Protein AF-A0AAD0WLC7-F1 (afdb_monomer_lite)

Radius of gyration: 30.72 Å; chains: 1; bounding box: 77×14×90 Å

Foldseek 3Di:
DPPVVVVVVVVVVVVVVVVVVVVLVVQLVVLVQLCVLVVHRSNVLSVVLVPDDPVVSVVSVVVSVVVSVVSVVVVVVVVVVVVVVVVVVVVVVVVVVVVVVVVVVVVVVVD

Organism: NCBI:txid1082704

Structure (mmCIF, N/CA/C/O backbone):
data_AF-A0AAD0WLC7-F1
#
_entry.id   AF-A0AAD0WLC7-F1
#
loop_
_atom_site.group_PDB
_atom_site.id
_atom_site.type_symbol
_atom_site.label_atom_id
_atom_site.label_alt_id
_atom_site.label_comp_id
_atom_site.label_asym_id
_atom_site.label_entity_id
_atom_site.label_seq_id
_atom_site.pdbx_PDB_ins_code
_atom_site.Cartn_x
_atom_site.Cartn_y
_atom_site.Cartn_z
_atom_site.occupancy
_atom_site.B_iso_or_equiv
_atom_site.auth_seq_id
_atom_site.auth_comp_id
_atom_site.auth_asym_id
_atom_site.auth_atom_id
_atom_site.pdbx_PDB_model_num
ATOM 1 N N . MET A 1 1 ? -28.504 -2.000 41.080 1.00 61.75 1 MET A N 1
ATOM 2 C CA . MET A 1 1 ? -27.243 -2.735 40.868 1.00 61.75 1 MET A CA 1
ATOM 3 C C . MET A 1 1 ? -26.548 -2.889 42.198 1.00 61.75 1 MET A C 1
ATOM 5 O O . MET A 1 1 ? -26.317 -1.880 42.860 1.00 61.75 1 MET A O 1
ATOM 9 N N . ASN A 1 2 ? -26.258 -4.119 42.603 1.00 87.94 2 ASN A N 1
ATOM 10 C CA . ASN A 1 2 ? -25.446 -4.358 43.789 1.00 87.94 2 ASN A CA 1
ATOM 11 C C . ASN A 1 2 ? -23.962 -3.988 43.499 1.00 87.94 2 ASN A C 1
ATOM 13 O O . ASN A 1 2 ? -23.567 -3.865 42.333 1.00 87.94 2 ASN A O 1
ATOM 17 N N . PRO A 1 3 ? -23.121 -3.783 44.527 1.00 84.44 3 PRO A N 1
ATOM 18 C CA . PRO A 1 3 ? -21.716 -3.392 44.348 1.00 84.44 3 PRO A CA 1
ATOM 19 C C . PRO A 1 3 ? -20.892 -4.374 43.496 1.00 84.44 3 PRO A C 1
ATOM 21 O O . PRO A 1 3 ? -19.980 -3.972 42.776 1.00 84.44 3 PRO A O 1
ATOM 24 N N . GLN A 1 4 ? -21.243 -5.656 43.544 1.00 88.50 4 GLN A N 1
ATOM 25 C CA . GLN A 1 4 ? -20.593 -6.747 42.826 1.00 88.50 4 GLN A CA 1
ATOM 26 C C . GLN A 1 4 ? -20.933 -6.715 41.327 1.00 88.50 4 GLN A C 1
ATOM 28 O O . GLN A 1 4 ? -20.042 -6.833 40.491 1.00 88.50 4 GLN A O 1
ATOM 33 N N . GLU A 1 5 ? -22.189 -6.438 40.967 1.00 89.88 5 GLU A N 1
ATOM 34 C CA . GLU A 1 5 ? -22.623 -6.212 39.580 1.00 89.88 5 GLU A CA 1
ATOM 35 C C . GLU A 1 5 ? -21.908 -5.006 38.957 1.00 89.88 5 GLU A C 1
ATOM 37 O O . GLU A 1 5 ? -21.504 -5.054 37.795 1.00 89.88 5 GLU A O 1
ATOM 42 N N . LYS A 1 6 ? -21.691 -3.933 39.731 1.00 91.06 6 LYS A N 1
ATOM 43 C CA . LYS A 1 6 ? -20.938 -2.755 39.271 1.00 91.06 6 LYS A CA 1
ATOM 44 C C . LYS A 1 6 ? -19.469 -3.083 39.005 1.00 91.06 6 LYS A C 1
ATOM 46 O O . LYS A 1 6 ? -18.943 -2.701 37.960 1.00 91.06 6 LYS A O 1
ATOM 51 N N . ALA A 1 7 ? -18.842 -3.851 39.895 1.00 91.50 7 ALA A N 1
ATOM 52 C CA . ALA A 1 7 ? -17.475 -4.326 39.707 1.00 91.50 7 ALA A CA 1
ATOM 53 C C . ALA A 1 7 ? -17.339 -5.225 38.463 1.00 91.50 7 ALA A C 1
ATOM 55 O O . ALA A 1 7 ? -16.385 -5.072 37.696 1.00 91.50 7 ALA A O 1
ATOM 56 N N . TYR A 1 8 ? -18.307 -6.114 38.207 1.00 94.69 8 TYR A N 1
ATOM 57 C CA . TYR A 1 8 ? -18.318 -6.933 36.992 1.00 94.69 8 TYR A CA 1
ATOM 58 C C . TYR A 1 8 ? -18.492 -6.095 35.725 1.00 94.69 8 TYR A C 1
ATOM 60 O O . TYR A 1 8 ? -17.753 -6.292 34.759 1.00 94.69 8 TYR A O 1
ATOM 68 N N . GLN A 1 9 ? -19.402 -5.119 35.728 1.00 94.81 9 GLN A N 1
ATOM 69 C CA . GLN A 1 9 ? -19.600 -4.226 34.587 1.00 94.81 9 GLN A CA 1
ATOM 70 C C . GLN A 1 9 ? -18.319 -3.442 34.251 1.00 94.81 9 GLN A C 1
ATOM 72 O O . GLN A 1 9 ? -17.947 -3.324 33.082 1.00 94.81 9 GLN A O 1
ATOM 77 N N . GLU A 1 10 ? -17.605 -2.945 35.264 1.00 93.62 10 GLU A N 1
ATOM 78 C CA . GLU A 1 10 ? -16.323 -2.258 35.079 1.00 93.62 10 GLU A CA 1
ATOM 79 C C . GLU A 1 10 ? -15.240 -3.181 34.507 1.00 93.62 10 GLU A C 1
ATOM 81 O O . GLU A 1 10 ? -14.509 -2.777 33.598 1.00 93.62 10 GLU A O 1
ATOM 86 N N . GLN A 1 11 ? -15.145 -4.426 34.982 1.00 94.44 11 GLN A N 1
ATOM 87 C CA . GLN A 1 11 ? -14.208 -5.410 34.428 1.00 94.44 11 GLN A CA 1
ATOM 88 C C . GLN A 1 11 ? -14.535 -5.754 32.970 1.00 94.44 11 GLN A C 1
ATOM 90 O O . GLN A 1 11 ? -13.633 -5.775 32.130 1.00 94.44 11 GLN A O 1
ATOM 95 N N . ILE A 1 12 ? -15.815 -5.948 32.643 1.00 94.88 12 ILE A N 1
ATOM 96 C CA . ILE A 1 12 ? -16.280 -6.195 31.271 1.00 94.88 12 ILE A CA 1
ATOM 97 C C . ILE A 1 12 ? -15.920 -5.014 30.364 1.00 94.88 12 ILE A C 1
ATOM 99 O O . ILE A 1 12 ? -15.407 -5.215 29.264 1.00 94.88 12 ILE A O 1
ATOM 103 N N . ASN A 1 13 ? -16.136 -3.780 30.821 1.00 94.06 13 ASN A N 1
ATOM 104 C CA . ASN A 1 13 ? -15.798 -2.585 30.049 1.00 94.06 13 ASN A CA 1
ATOM 105 C C . ASN A 1 13 ? -14.284 -2.465 29.813 1.00 94.06 13 ASN A C 1
ATOM 107 O O . ASN A 1 13 ? -13.864 -2.172 28.693 1.00 94.06 13 ASN A O 1
ATOM 111 N N . LYS A 1 14 ? -13.456 -2.765 30.824 1.00 94.19 14 LYS A N 1
ATOM 112 C CA . LYS A 1 14 ? -11.989 -2.806 30.684 1.00 94.19 14 LYS A CA 1
ATOM 113 C C . LYS A 1 14 ? -11.538 -3.869 29.678 1.00 94.19 14 LYS A C 1
ATOM 115 O O . LYS A 1 14 ? -10.692 -3.589 28.830 1.00 94.19 14 LYS A O 1
ATOM 120 N N . LEU A 1 15 ? -12.124 -5.065 29.733 1.00 94.38 15 LEU A N 1
ATOM 121 C CA . LEU A 1 15 ? -11.840 -6.150 28.788 1.00 94.38 15 LEU A CA 1
ATOM 122 C C . LEU A 1 15 ? -12.231 -5.771 27.355 1.00 94.38 15 LEU A C 1
ATOM 124 O O . LEU A 1 15 ? -11.428 -5.940 26.438 1.00 94.38 15 LEU A O 1
ATOM 128 N N . LYS A 1 16 ? -13.420 -5.188 27.162 1.00 91.81 16 LYS A N 1
ATOM 129 C CA . LYS A 1 16 ? -13.880 -4.692 25.855 1.00 91.81 16 LYS A CA 1
ATOM 130 C C . LYS A 1 16 ? -12.956 -3.613 25.291 1.00 91.81 16 LYS A C 1
ATOM 132 O O . LYS A 1 16 ? -12.604 -3.674 24.115 1.00 91.81 16 LYS A O 1
ATOM 137 N N . ALA A 1 17 ? -12.522 -2.663 26.119 1.00 90.88 17 ALA A N 1
ATOM 138 C CA . ALA A 1 17 ? -11.587 -1.620 25.701 1.00 90.88 17 ALA A CA 1
ATOM 139 C C . ALA A 1 17 ? -10.241 -2.210 25.252 1.00 90.88 17 ALA A C 1
ATOM 141 O O . ALA A 1 17 ? -9.726 -1.839 24.197 1.00 90.88 17 ALA A O 1
ATOM 142 N N . ARG A 1 18 ? -9.704 -3.183 26.001 1.00 91.00 18 ARG A N 1
ATOM 143 C CA . ARG A 1 18 ? -8.450 -3.864 25.650 1.00 91.00 18 ARG A CA 1
ATOM 144 C C . ARG A 1 18 ? -8.560 -4.636 24.333 1.00 91.00 18 ARG A C 1
ATOM 146 O O . ARG A 1 18 ? -7.668 -4.527 23.497 1.00 91.00 18 ARG A O 1
ATOM 153 N N . LEU A 1 19 ? -9.659 -5.366 24.134 1.00 91.19 19 LEU A N 1
ATOM 154 C CA . LEU A 1 19 ? -9.934 -6.089 22.889 1.00 91.19 19 LEU A CA 1
ATOM 155 C C . LEU A 1 19 ? -10.040 -5.142 21.689 1.00 91.19 19 LEU A C 1
ATOM 157 O O . LEU A 1 19 ? -9.449 -5.409 20.647 1.00 91.19 19 LEU A O 1
ATOM 161 N N . SER A 1 20 ? -10.741 -4.017 21.845 1.00 88.06 20 SER A N 1
ATOM 162 C CA . SER A 1 20 ? -10.874 -2.999 20.795 1.00 88.06 20 SER A CA 1
ATOM 163 C C . SER A 1 20 ? -9.520 -2.399 20.398 1.00 88.06 20 SER A C 1
ATOM 165 O O . SER A 1 20 ? -9.199 -2.283 19.212 1.00 88.06 20 SER A O 1
ATOM 167 N N . LEU A 1 21 ? -8.680 -2.086 21.388 1.00 88.38 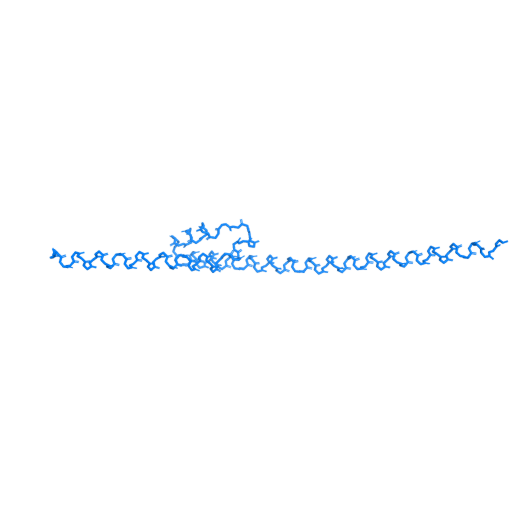21 LEU A N 1
ATOM 168 C CA . LEU A 1 21 ? -7.349 -1.531 21.153 1.00 88.38 21 LEU A CA 1
ATOM 169 C C . LEU A 1 21 ? -6.439 -2.534 20.428 1.00 88.38 21 LEU A C 1
ATOM 171 O O . LEU A 1 21 ? -5.759 -2.176 19.467 1.00 88.38 21 LEU A O 1
ATOM 175 N N . GLN A 1 22 ? -6.486 -3.806 20.831 1.00 91.62 22 GLN A N 1
ATOM 176 C CA . GLN A 1 22 ? -5.735 -4.877 20.178 1.00 91.62 22 GLN A CA 1
ATOM 177 C C . GLN A 1 22 ? -6.207 -5.117 18.735 1.00 91.62 22 GLN A C 1
ATOM 179 O O . GLN A 1 22 ? -5.379 -5.258 17.835 1.00 91.62 22 GLN A O 1
ATOM 184 N N . ALA A 1 23 ? -7.521 -5.123 18.495 1.00 89.12 23 ALA A N 1
ATOM 185 C CA . ALA A 1 23 ? -8.085 -5.259 17.154 1.00 89.12 23 ALA A CA 1
ATOM 186 C C . ALA A 1 23 ? -7.668 -4.096 16.241 1.00 89.12 23 ALA A C 1
ATOM 188 O O . ALA A 1 23 ? -7.296 -4.320 15.090 1.00 89.12 23 ALA A O 1
ATOM 189 N N . THR A 1 24 ? -7.659 -2.871 16.773 1.00 91.69 24 THR A N 1
ATOM 190 C CA . THR A 1 24 ? -7.217 -1.672 16.048 1.00 91.69 24 THR A CA 1
ATOM 191 C C . THR A 1 24 ? -5.733 -1.756 15.687 1.00 91.69 24 THR A C 1
ATOM 193 O O . THR A 1 24 ? -5.382 -1.539 14.532 1.00 91.69 24 THR A O 1
ATOM 196 N N . SER A 1 25 ? -4.866 -2.138 16.633 1.00 93.75 25 SER A N 1
ATOM 197 C CA . SER A 1 25 ? -3.427 -2.313 16.372 1.00 93.75 25 SER A CA 1
ATOM 198 C C . SER A 1 25 ? -3.175 -3.335 15.265 1.00 93.75 25 SER A C 1
ATOM 200 O O . SER A 1 25 ? -2.440 -3.064 14.319 1.00 93.75 25 SER A O 1
ATOM 202 N N . LYS A 1 26 ? -3.852 -4.487 15.333 1.00 94.94 26 LYS A N 1
ATOM 203 C CA . LYS A 1 26 ? -3.720 -5.546 14.328 1.00 94.94 26 LYS A CA 1
ATOM 204 C C . LYS A 1 26 ? -4.209 -5.099 12.948 1.00 94.94 26 LYS A C 1
ATOM 206 O O . LYS A 1 26 ? -3.600 -5.446 11.938 1.00 94.94 26 LYS A O 1
ATOM 211 N N . ALA A 1 27 ? -5.298 -4.332 12.892 1.00 93.38 27 ALA A N 1
ATOM 212 C CA . ALA A 1 27 ? -5.793 -3.766 11.642 1.00 93.38 27 ALA A CA 1
ATOM 213 C C . ALA A 1 27 ? -4.787 -2.774 11.037 1.00 93.38 27 ALA A C 1
ATOM 215 O O . ALA A 1 27 ? -4.518 -2.845 9.842 1.00 93.38 27 ALA A O 1
ATOM 216 N N . ILE A 1 28 ? -4.176 -1.911 11.859 1.00 96.12 28 ILE A N 1
ATOM 217 C CA . ILE A 1 28 ? -3.135 -0.974 11.408 1.00 96.12 28 ILE A CA 1
ATOM 218 C C . ILE A 1 28 ? -1.957 -1.743 10.815 1.00 96.12 28 ILE A C 1
ATOM 220 O O . ILE A 1 28 ? -1.554 -1.457 9.694 1.00 96.12 28 ILE A O 1
ATOM 224 N N . GLU A 1 29 ? -1.442 -2.748 11.523 1.00 96.44 29 GLU A N 1
ATOM 225 C CA . GLU A 1 29 ? -0.341 -3.590 11.036 1.00 96.44 29 GLU A CA 1
ATOM 226 C C . GLU A 1 29 ? -0.681 -4.286 9.712 1.00 96.44 29 GLU A C 1
ATOM 228 O O . GLU A 1 29 ? 0.160 -4.353 8.819 1.00 96.44 29 GLU A O 1
ATOM 233 N N . SER A 1 30 ? -1.924 -4.752 9.561 1.00 95.75 30 SER A N 1
ATOM 234 C CA . SER A 1 30 ? -2.373 -5.477 8.366 1.00 95.75 30 SER A CA 1
ATOM 235 C C . SER A 1 30 ? -2.500 -4.587 7.126 1.00 95.75 30 SER A C 1
ATOM 237 O O . SER A 1 30 ? -2.278 -5.072 6.018 1.00 95.75 30 SER A O 1
ATOM 239 N N . PHE A 1 31 ? -2.861 -3.309 7.305 1.00 96.12 31 PHE A N 1
ATOM 240 C CA . PHE A 1 31 ? -3.032 -2.339 6.214 1.00 96.12 31 PHE A CA 1
ATOM 241 C C . PHE A 1 31 ? -1.824 -1.429 5.989 1.00 96.12 31 PHE A C 1
ATOM 243 O O . PHE A 1 31 ? -1.777 -0.705 4.992 1.00 96.12 31 PHE A O 1
ATOM 250 N N . LYS A 1 32 ? -0.846 -1.454 6.900 1.00 96.81 32 LYS A N 1
ATOM 251 C CA . LYS A 1 32 ? 0.372 -0.650 6.823 1.00 96.81 32 LYS A CA 1
ATOM 252 C C . LYS A 1 32 ? 1.073 -0.747 5.460 1.00 96.81 32 LYS A C 1
ATOM 254 O O . LYS A 1 32 ? 1.261 0.311 4.865 1.00 96.81 32 LYS A O 1
ATOM 259 N N . PRO A 1 33 ? 1.394 -1.934 4.907 1.00 96.06 33 PRO A N 1
ATOM 260 C CA . PRO A 1 33 ? 2.140 -1.996 3.651 1.00 96.06 33 PRO A CA 1
ATOM 261 C C . PRO A 1 33 ? 1.353 -1.435 2.456 1.00 96.06 33 PRO A C 1
ATOM 263 O O . PRO A 1 33 ? 1.923 -0.760 1.602 1.00 96.06 33 PRO A O 1
ATOM 266 N N . GLN A 1 34 ? 0.038 -1.661 2.396 1.00 96.81 34 GLN A N 1
ATOM 267 C CA . GLN A 1 34 ? -0.815 -1.142 1.323 1.00 96.81 34 GLN A CA 1
ATOM 268 C C . GLN A 1 34 ? -0.964 0.380 1.421 1.00 96.81 34 GLN A C 1
ATOM 270 O O . GLN A 1 34 ? -0.906 1.072 0.406 1.00 96.81 34 GLN A O 1
ATOM 275 N N . CYS A 1 35 ? -1.133 0.906 2.637 1.00 96.38 35 CYS A N 1
ATOM 276 C CA . CYS A 1 35 ? -1.229 2.343 2.872 1.00 96.38 35 CYS A CA 1
ATOM 277 C C . CYS A 1 35 ? 0.101 3.045 2.565 1.00 96.38 35 CYS A C 1
ATOM 279 O O . CYS A 1 35 ? 0.103 4.043 1.849 1.00 96.38 35 CYS A O 1
ATOM 281 N N . GLU A 1 36 ? 1.233 2.491 3.011 1.00 95.31 36 GLU A N 1
ATOM 282 C CA . GLU A 1 36 ? 2.575 3.013 2.713 1.00 95.31 36 GLU A CA 1
ATOM 283 C C . GLU A 1 36 ? 2.860 3.034 1.210 1.00 95.31 36 GLU A C 1
ATOM 285 O O . GLU A 1 36 ? 3.370 4.030 0.697 1.00 95.31 36 GLU A O 1
ATOM 290 N N . ALA A 1 37 ? 2.472 1.982 0.479 1.00 94.88 37 ALA A N 1
ATOM 291 C CA . ALA A 1 37 ? 2.620 1.944 -0.974 1.00 94.88 37 ALA A CA 1
ATOM 292 C C . ALA A 1 37 ? 1.910 3.121 -1.664 1.00 94.88 37 ALA A C 1
ATOM 294 O O . ALA A 1 37 ? 2.413 3.623 -2.669 1.00 94.88 37 ALA A O 1
ATOM 295 N N . LEU A 1 38 ? 0.777 3.564 -1.112 1.00 95.25 38 LEU A N 1
ATOM 296 C CA . LEU A 1 38 ? -0.067 4.640 -1.635 1.00 95.25 38 LEU A CA 1
ATOM 297 C C . LEU A 1 38 ? 0.209 6.015 -1.002 1.00 95.25 38 LEU A C 1
ATOM 299 O O . LEU A 1 38 ? -0.429 6.990 -1.391 1.00 95.25 38 LEU A O 1
ATOM 303 N N . GLY A 1 39 ? 1.132 6.116 -0.039 1.00 94.62 39 GLY A N 1
ATOM 304 C CA . GLY A 1 39 ? 1.403 7.363 0.687 1.00 94.62 39 GLY A CA 1
ATOM 305 C C . GLY A 1 39 ? 0.282 7.786 1.646 1.00 94.62 39 GLY A C 1
ATOM 306 O O . GLY A 1 39 ? 0.108 8.974 1.906 1.00 94.62 39 GLY A O 1
ATOM 307 N N . ILE A 1 40 ? -0.494 6.827 2.154 1.00 95.19 40 ILE A N 1
ATOM 308 C CA . ILE A 1 40 ? -1.616 7.040 3.076 1.00 95.19 40 ILE A CA 1
ATOM 309 C C . ILE A 1 40 ? -1.190 6.670 4.502 1.00 95.19 40 ILE A C 1
ATOM 311 O O . ILE A 1 40 ? -0.466 5.700 4.721 1.00 95.19 40 ILE A O 1
ATOM 315 N N . ASP A 1 41 ? -1.679 7.414 5.495 1.00 96.44 41 ASP A N 1
ATOM 316 C CA . ASP A 1 41 ? -1.497 7.072 6.907 1.00 96.44 41 ASP A CA 1
ATOM 317 C C . ASP A 1 41 ? -2.417 5.899 7.306 1.00 96.44 41 ASP A C 1
ATOM 319 O O . ASP A 1 41 ? -3.647 6.014 7.307 1.00 96.44 41 ASP A O 1
ATOM 323 N N . ALA A 1 42 ? -1.815 4.762 7.667 1.00 95.94 42 ALA A N 1
ATOM 324 C CA . ALA A 1 42 ? -2.541 3.546 8.038 1.00 95.94 42 ALA A CA 1
ATOM 325 C C . ALA A 1 42 ? -3.380 3.700 9.321 1.00 95.94 42 ALA A C 1
ATOM 327 O O . ALA A 1 42 ? -4.439 3.083 9.449 1.00 95.94 42 ALA A O 1
ATOM 328 N N . VAL A 1 43 ? -2.940 4.533 10.271 1.00 95.75 43 VAL A N 1
ATOM 329 C CA . VAL A 1 43 ? -3.672 4.798 11.518 1.00 95.75 43 VAL A CA 1
ATOM 330 C C . VAL A 1 43 ? -4.952 5.565 11.211 1.00 95.75 43 VAL A C 1
ATOM 332 O O . VAL A 1 43 ? -6.021 5.195 11.698 1.00 95.75 43 VAL A O 1
ATOM 335 N N . GLN A 1 44 ? -4.860 6.604 10.381 1.00 95.88 44 GLN A N 1
ATOM 336 C CA . GLN A 1 44 ? -6.014 7.379 9.930 1.00 95.88 44 GLN A CA 1
ATOM 337 C C . GLN A 1 44 ? -6.959 6.528 9.091 1.00 95.88 44 GLN A C 1
ATOM 339 O O . GLN A 1 44 ? -8.165 6.550 9.333 1.00 95.88 44 GLN A O 1
ATOM 344 N N . PHE A 1 45 ? -6.428 5.720 8.170 1.00 95.88 45 PHE A N 1
ATOM 345 C CA . PHE A 1 45 ? -7.233 4.809 7.363 1.00 95.88 45 PHE A CA 1
ATOM 346 C C . PHE A 1 45 ? -8.064 3.854 8.231 1.00 95.88 45 PHE A C 1
ATOM 348 O O . PHE A 1 45 ? -9.284 3.772 8.068 1.00 95.88 45 PHE A O 1
ATOM 355 N N . VAL A 1 46 ? -7.438 3.178 9.200 1.00 95.75 46 VAL A N 1
ATOM 356 C CA . VAL A 1 46 ? -8.143 2.256 10.105 1.00 95.75 46 VAL A CA 1
ATOM 357 C C . VAL A 1 46 ? -9.144 2.997 10.991 1.00 95.75 46 VAL A C 1
ATOM 359 O O . VAL A 1 46 ? -10.253 2.508 11.192 1.00 95.75 46 VAL A O 1
ATOM 362 N N . LYS A 1 47 ? -8.810 4.195 11.489 1.00 93.94 47 LYS A N 1
ATOM 363 C CA . LYS A 1 47 ? -9.746 5.016 12.276 1.00 93.94 47 LYS A CA 1
ATOM 364 C C . LYS A 1 47 ? -10.994 5.398 11.485 1.00 93.94 47 LYS A C 1
ATOM 366 O O . LYS A 1 47 ? -12.098 5.278 12.010 1.00 93.94 47 LYS A O 1
ATOM 371 N N . VAL A 1 48 ? -10.814 5.868 10.252 1.00 94.38 48 VAL A N 1
ATOM 372 C CA . VAL A 1 48 ? -11.915 6.295 9.382 1.00 94.38 48 VAL A CA 1
ATOM 373 C C . VAL A 1 48 ? -12.765 5.095 8.987 1.00 94.38 48 VAL A C 1
ATOM 375 O O . VAL A 1 48 ? -13.980 5.140 9.110 1.00 94.38 48 VAL A O 1
ATOM 378 N N . THR A 1 49 ? -12.151 3.989 8.575 1.00 94.75 49 THR A N 1
ATOM 379 C CA . THR A 1 49 ? -12.898 2.796 8.150 1.00 94.75 49 THR A CA 1
ATOM 380 C C . THR A 1 49 ? -13.602 2.082 9.302 1.00 94.75 49 THR A C 1
ATOM 382 O O . THR A 1 49 ? -14.654 1.482 9.090 1.00 94.75 49 THR A O 1
ATOM 385 N N . ALA A 1 50 ? -13.090 2.179 10.532 1.00 91.25 50 ALA A N 1
ATOM 386 C CA . ALA A 1 50 ? -13.736 1.616 11.716 1.00 91.25 50 ALA A CA 1
ATOM 387 C C . ALA A 1 50 ? -15.062 2.304 12.088 1.00 91.25 50 ALA A C 1
ATOM 389 O O . ALA A 1 50 ? -15.880 1.681 12.764 1.00 91.25 50 ALA A O 1
ATOM 390 N N . SER A 1 51 ? -15.292 3.552 11.663 1.00 92.06 51 SER A N 1
ATOM 391 C CA . SER A 1 51 ? -16.564 4.256 11.886 1.00 92.06 51 SER A CA 1
ATOM 392 C C . SER A 1 51 ? -17.586 4.044 10.764 1.00 92.06 51 SER A C 1
ATOM 394 O O . SER A 1 51 ? -18.739 4.455 10.906 1.00 92.06 51 SER A O 1
ATOM 396 N N . LEU A 1 52 ? -17.194 3.394 9.663 1.00 94.19 52 LEU A N 1
ATOM 397 C CA . LEU A 1 52 ? -18.068 3.152 8.519 1.00 94.19 52 LEU A CA 1
ATOM 398 C C . LEU A 1 52 ? -18.984 1.934 8.731 1.00 94.19 52 LEU A C 1
ATOM 400 O O . LEU A 1 52 ? -18.597 0.960 9.384 1.00 94.19 52 LEU A O 1
ATOM 404 N N . PRO A 1 53 ? -20.176 1.924 8.101 1.00 95.69 53 PRO A N 1
ATOM 405 C CA . PRO A 1 53 ? -20.967 0.709 7.945 1.00 95.69 53 PRO A CA 1
ATOM 406 C C . PRO A 1 53 ? -20.162 -0.392 7.243 1.00 95.69 53 PRO A C 1
ATOM 408 O O . PRO A 1 53 ? -19.323 -0.105 6.388 1.00 95.69 53 PRO A O 1
ATOM 411 N N . SER A 1 54 ? -20.463 -1.658 7.545 1.00 92.38 54 SER A N 1
ATOM 412 C CA . SER A 1 54 ? -19.697 -2.822 7.067 1.00 92.38 54 SER A CA 1
ATOM 413 C C . SER A 1 54 ? -19.462 -2.842 5.552 1.00 92.38 54 SER A C 1
ATOM 415 O O . SER A 1 54 ? -18.350 -3.132 5.120 1.00 92.38 54 SER A O 1
ATOM 417 N N . GLY A 1 55 ? -20.469 -2.485 4.748 1.00 95.44 55 GLY A N 1
ATOM 418 C CA . GLY A 1 55 ? -20.340 -2.427 3.288 1.00 95.44 55 GLY A CA 1
ATOM 419 C C . GLY A 1 55 ? -19.368 -1.347 2.804 1.00 95.44 55 GLY A C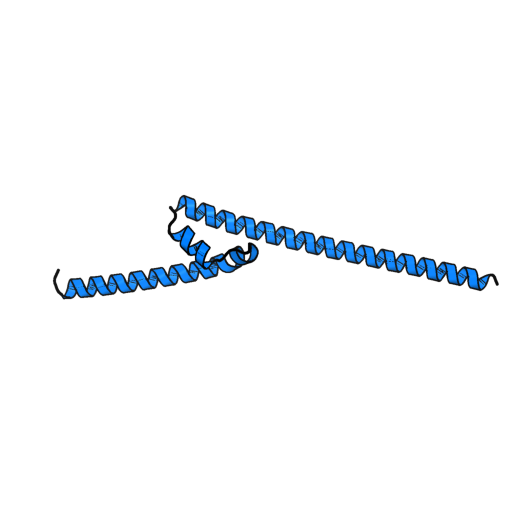 1
ATOM 420 O O . GLY A 1 55 ? -18.518 -1.615 1.960 1.00 95.44 55 GLY A O 1
ATOM 421 N N . ALA A 1 56 ? -19.445 -0.142 3.376 1.00 95.38 56 ALA A N 1
ATOM 422 C CA . ALA A 1 56 ? -18.547 0.960 3.028 1.00 95.38 56 ALA A CA 1
ATOM 423 C C . ALA A 1 56 ? -17.113 0.692 3.507 1.00 95.38 56 ALA A C 1
ATOM 425 O O . ALA A 1 56 ? -16.160 0.954 2.778 1.00 95.38 56 ALA A O 1
ATOM 426 N N . LYS A 1 57 ? -16.962 0.095 4.696 1.00 95.06 57 LYS A N 1
ATOM 427 C CA . LYS A 1 57 ? -15.672 -0.371 5.206 1.00 95.06 57 LYS A CA 1
ATOM 428 C C . LYS A 1 57 ? -15.019 -1.370 4.246 1.00 95.06 57 LYS A C 1
ATOM 430 O O . LYS A 1 57 ? -13.898 -1.131 3.808 1.00 95.06 57 LYS A O 1
ATOM 435 N N . ALA A 1 58 ? -15.733 -2.438 3.887 1.00 95.31 58 ALA A N 1
ATOM 436 C CA . ALA A 1 58 ? -15.212 -3.478 3.000 1.00 95.31 58 ALA A CA 1
ATOM 437 C C . ALA A 1 58 ? -14.825 -2.918 1.623 1.00 95.31 58 ALA A C 1
ATOM 439 O O . ALA A 1 58 ? -13.795 -3.290 1.069 1.00 95.31 58 ALA A O 1
ATOM 440 N N . PHE A 1 59 ? -15.616 -1.978 1.097 1.00 97.25 59 PHE A N 1
ATOM 441 C CA . PHE A 1 59 ? -15.290 -1.283 -0.144 1.00 97.25 59 PHE A CA 1
ATOM 442 C C . PHE A 1 59 ? -13.975 -0.495 -0.041 1.00 97.25 59 PHE A C 1
ATOM 444 O O . PHE A 1 59 ? -13.109 -0.637 -0.899 1.00 97.25 59 PHE A O 1
ATOM 451 N N . CYS A 1 60 ? -13.785 0.305 1.014 1.00 96.06 60 CYS A N 1
ATOM 452 C CA . CYS A 1 60 ? -12.542 1.054 1.213 1.00 96.06 60 CYS A CA 1
ATOM 453 C C . CYS A 1 60 ? -11.318 0.135 1.366 1.00 96.06 60 CYS A C 1
ATOM 455 O O . CYS A 1 60 ? -10.263 0.418 0.799 1.00 96.06 60 CYS A O 1
ATOM 457 N N . GLU A 1 61 ? -11.459 -0.963 2.111 1.00 95.38 61 GLU A N 1
ATOM 458 C CA . GLU A 1 61 ? -10.406 -1.969 2.291 1.00 95.38 61 GLU A CA 1
ATOM 459 C C . GLU A 1 61 ? -10.019 -2.639 0.959 1.00 95.38 61 GLU A C 1
ATOM 461 O O . GLU A 1 61 ? -8.830 -2.762 0.653 1.00 95.38 61 GLU A O 1
ATOM 466 N N . ASP A 1 62 ? -11.005 -2.992 0.129 1.00 97.19 62 ASP A N 1
ATOM 467 C CA . ASP A 1 62 ? -10.794 -3.559 -1.208 1.00 97.19 62 ASP A CA 1
ATOM 468 C C . ASP A 1 62 ? -10.108 -2.564 -2.159 1.00 97.19 62 ASP A C 1
ATOM 470 O O . ASP A 1 62 ? -9.149 -2.922 -2.845 1.00 97.19 62 ASP A O 1
ATOM 474 N N . VAL A 1 63 ? -10.533 -1.295 -2.157 1.00 97.00 63 VAL A N 1
ATOM 475 C CA . VAL A 1 63 ? -9.922 -0.239 -2.981 1.00 97.00 63 VAL A CA 1
ATOM 476 C C . VAL A 1 63 ? -8.445 -0.053 -2.639 1.00 97.00 63 VAL A C 1
ATOM 478 O O . VAL A 1 63 ? -7.614 -0.028 -3.546 1.00 97.00 63 VAL A O 1
ATOM 481 N N . ILE A 1 64 ? -8.092 0.034 -1.352 1.00 96.12 64 ILE A N 1
ATOM 482 C CA . ILE A 1 64 ? -6.691 0.173 -0.923 1.00 96.12 64 ILE A CA 1
ATOM 483 C C . ILE A 1 64 ? -5.868 -1.057 -1.316 1.00 96.12 64 ILE A C 1
ATOM 485 O O . ILE A 1 64 ? -4.749 -0.927 -1.823 1.00 96.12 64 ILE A O 1
ATOM 489 N N . SER A 1 65 ? -6.422 -2.258 -1.140 1.00 95.50 65 SER A N 1
ATOM 490 C CA . SER A 1 65 ? -5.746 -3.493 -1.537 1.00 95.50 65 SER A CA 1
ATOM 491 C C . SER A 1 65 ? -5.480 -3.532 -3.045 1.00 95.50 65 SER A C 1
ATOM 493 O O . SER A 1 65 ? -4.342 -3.752 -3.462 1.00 95.50 65 SER A O 1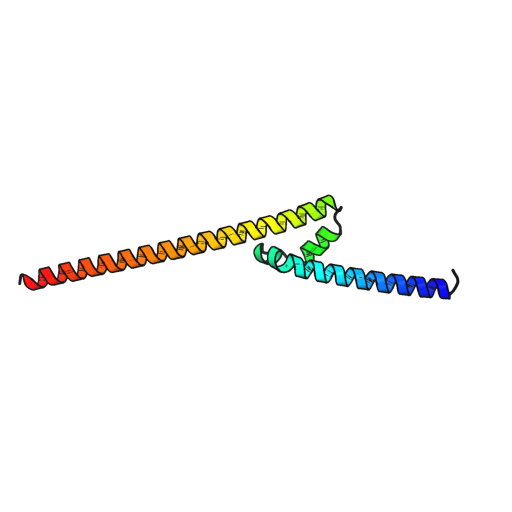
ATOM 495 N N . LYS A 1 66 ? -6.484 -3.226 -3.872 1.00 97.69 66 LYS A N 1
ATOM 496 C CA . LYS A 1 66 ? -6.349 -3.215 -5.334 1.00 97.69 66 LYS A CA 1
ATOM 497 C C . LYS A 1 66 ? -5.408 -2.124 -5.822 1.00 97.69 66 LYS A C 1
ATOM 499 O O . LYS A 1 66 ? -4.511 -2.412 -6.607 1.00 97.69 66 LYS A O 1
ATOM 504 N N . ALA A 1 67 ? -5.561 -0.896 -5.334 1.00 97.06 67 ALA A N 1
ATOM 505 C CA . ALA A 1 67 ? -4.722 0.222 -5.750 1.00 97.06 67 ALA A CA 1
ATOM 506 C C . ALA A 1 67 ? -3.241 -0.025 -5.418 1.00 97.06 67 ALA A C 1
ATOM 508 O O . ALA A 1 67 ? -2.372 0.193 -6.265 1.00 97.06 67 ALA A O 1
ATOM 509 N N . SER A 1 68 ? -2.943 -0.536 -4.218 1.00 97.00 68 SER A N 1
ATOM 510 C CA . SER A 1 68 ? -1.565 -0.862 -3.822 1.00 97.00 68 SER A CA 1
ATOM 511 C C . SER A 1 68 ? -0.968 -2.010 -4.647 1.00 97.00 68 SER A C 1
ATOM 513 O O . SER A 1 68 ? 0.207 -1.949 -5.027 1.00 97.00 68 SER A O 1
ATOM 515 N N . ALA A 1 69 ? -1.773 -3.019 -4.998 1.00 96.31 69 ALA A N 1
ATOM 516 C CA . ALA A 1 69 ? -1.361 -4.104 -5.884 1.00 96.31 69 ALA A CA 1
ATOM 517 C C . ALA A 1 69 ? -1.085 -3.603 -7.313 1.00 96.31 69 ALA A C 1
ATOM 519 O O . ALA A 1 69 ? -0.036 -3.912 -7.879 1.00 96.31 69 ALA A O 1
ATOM 520 N N . THR A 1 70 ? -1.968 -2.771 -7.876 1.00 97.25 70 THR A N 1
ATOM 521 C CA . THR A 1 70 ? -1.768 -2.154 -9.197 1.00 97.25 70 THR A CA 1
ATOM 522 C C . THR A 1 70 ? -0.504 -1.304 -9.225 1.00 97.25 70 THR A C 1
ATOM 524 O O . THR A 1 70 ? 0.299 -1.436 -10.145 1.00 97.25 70 THR A O 1
ATOM 527 N N . LEU A 1 71 ? -0.276 -0.475 -8.203 1.00 96.31 71 LEU A N 1
ATOM 528 C CA . LEU A 1 71 ? 0.925 0.352 -8.131 1.00 96.31 71 LEU A CA 1
ATOM 529 C C . LEU A 1 71 ? 2.199 -0.495 -8.042 1.00 96.31 71 LEU A C 1
ATOM 531 O O . LEU A 1 71 ? 3.182 -0.194 -8.718 1.00 96.31 71 LEU A O 1
ATOM 535 N N . SER A 1 72 ? 2.182 -1.562 -7.242 1.00 94.31 72 SER A N 1
ATOM 536 C CA . SER A 1 72 ? 3.299 -2.511 -7.157 1.00 94.31 72 SER A CA 1
ATOM 537 C C . SER A 1 72 ? 3.593 -3.158 -8.511 1.00 94.31 72 SER A C 1
ATOM 539 O O . SER A 1 72 ? 4.749 -3.210 -8.931 1.00 94.31 72 SER A O 1
ATOM 541 N N . HIS A 1 73 ? 2.550 -3.582 -9.227 1.00 96.00 73 HIS A N 1
ATOM 542 C CA . HIS A 1 73 ? 2.684 -4.179 -10.551 1.00 96.00 73 HIS A CA 1
ATOM 543 C C . HIS A 1 73 ? 3.280 -3.204 -11.573 1.00 96.00 73 HIS A C 1
ATOM 545 O O . HIS A 1 73 ? 4.251 -3.540 -12.249 1.00 96.00 73 HIS A O 1
ATOM 551 N N . VAL A 1 74 ? 2.764 -1.973 -11.630 1.00 96.38 74 VAL A N 1
ATOM 552 C CA . VAL A 1 74 ? 3.282 -0.926 -12.522 1.00 96.38 74 VAL A CA 1
ATOM 553 C C . VAL A 1 74 ? 4.737 -0.601 -12.190 1.00 96.38 74 VAL A C 1
ATOM 555 O O . VAL A 1 74 ? 5.563 -0.536 -13.093 1.00 96.38 74 VAL A O 1
ATOM 558 N N . LYS A 1 75 ? 5.095 -0.460 -10.906 1.00 94.38 75 LYS A N 1
ATO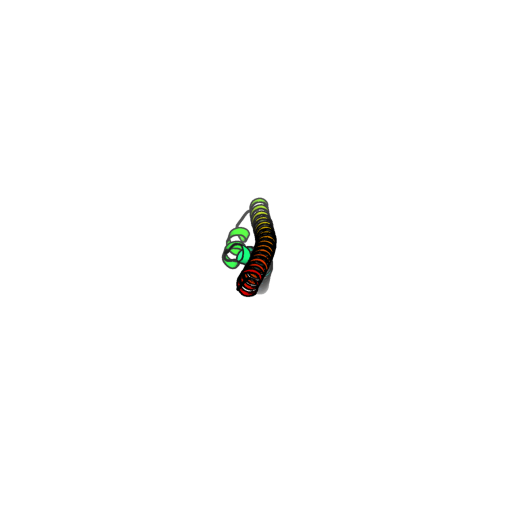M 559 C CA . LYS A 1 75 ? 6.491 -0.229 -10.494 1.00 94.38 75 LYS A CA 1
ATOM 560 C C . LYS A 1 75 ? 7.417 -1.345 -10.978 1.00 94.38 75 LYS A C 1
ATOM 562 O O . LYS A 1 75 ? 8.496 -1.054 -11.487 1.00 94.38 75 LYS A O 1
ATOM 567 N N . GLN A 1 76 ? 6.996 -2.602 -10.847 1.00 95.31 76 GLN A N 1
ATOM 568 C CA . GLN A 1 76 ? 7.782 -3.751 -11.291 1.00 95.31 76 GLN A CA 1
ATOM 569 C C . GLN A 1 76 ? 7.945 -3.779 -12.817 1.00 95.31 76 GLN A C 1
ATOM 571 O O . GLN A 1 76 ? 9.055 -3.984 -13.307 1.00 95.31 76 GLN A O 1
ATOM 576 N N . GLN A 1 77 ? 6.865 -3.538 -13.565 1.00 96.75 77 GLN A N 1
ATOM 577 C CA . GLN A 1 77 ? 6.908 -3.477 -15.028 1.00 96.75 77 GLN A CA 1
ATOM 578 C C . GLN A 1 77 ? 7.805 -2.340 -15.522 1.00 96.75 77 GLN A C 1
ATOM 580 O O . GLN A 1 77 ? 8.688 -2.571 -16.346 1.00 96.75 77 GLN A O 1
ATOM 585 N N . SER A 1 78 ? 7.640 -1.135 -14.976 1.00 95.81 78 SER A N 1
ATOM 586 C CA . SER A 1 78 ? 8.455 0.024 -15.345 1.00 95.81 78 SER A CA 1
ATOM 587 C C . SER A 1 78 ? 9.932 -0.179 -15.009 1.00 95.81 78 SER A C 1
ATOM 589 O O . SER A 1 78 ? 10.796 0.202 -15.794 1.00 95.81 78 SER A O 1
ATOM 591 N N . ALA A 1 79 ? 10.250 -0.810 -13.872 1.00 96.12 79 ALA A N 1
ATOM 592 C CA . ALA A 1 79 ? 11.631 -1.134 -13.518 1.00 96.12 79 ALA A CA 1
ATOM 593 C C . ALA A 1 79 ? 12.265 -2.116 -14.518 1.00 96.12 79 ALA A C 1
ATOM 595 O O . ALA A 1 79 ? 13.404 -1.911 -14.935 1.00 96.12 79 ALA A O 1
ATOM 596 N N . ALA A 1 80 ? 11.524 -3.143 -14.947 1.00 96.25 80 ALA A N 1
ATOM 597 C CA . ALA A 1 80 ? 11.996 -4.088 -15.958 1.00 96.25 80 ALA A CA 1
ATOM 598 C C . ALA A 1 80 ? 12.243 -3.400 -17.312 1.00 96.25 80 ALA A C 1
ATOM 600 O O . ALA A 1 80 ? 13.307 -3.577 -17.904 1.00 96.25 80 ALA A O 1
ATOM 601 N N . GLN A 1 81 ? 11.308 -2.556 -17.755 1.00 96.25 81 GLN A N 1
ATOM 602 C CA . GLN A 1 81 ? 11.446 -1.780 -18.992 1.00 96.25 81 GLN A CA 1
ATOM 603 C C . GLN A 1 81 ? 12.642 -0.822 -18.945 1.00 96.25 81 GLN A C 1
ATOM 605 O O . GLN A 1 81 ? 13.371 -0.687 -19.926 1.00 96.25 81 GLN A O 1
ATOM 610 N N . LEU A 1 82 ? 12.883 -0.178 -17.799 1.00 96.88 82 LEU A N 1
ATOM 611 C CA . LEU A 1 82 ? 14.029 0.711 -17.625 1.00 96.88 82 LEU A CA 1
ATOM 612 C C . LEU A 1 82 ? 15.356 -0.055 -17.714 1.00 96.88 82 LEU A C 1
ATOM 614 O O . LEU A 1 82 ? 16.281 0.410 -18.378 1.00 96.88 82 LEU A O 1
ATOM 618 N N . LEU A 1 83 ? 15.448 -1.226 -17.078 1.00 96.44 83 LEU A N 1
ATOM 619 C CA . LEU A 1 83 ? 16.638 -2.079 -17.147 1.00 96.44 83 LEU A CA 1
ATOM 620 C C . LEU A 1 83 ? 16.905 -2.562 -18.576 1.00 96.44 83 LEU A C 1
ATOM 622 O O . LEU A 1 83 ? 18.047 -2.540 -19.033 1.00 96.44 83 LEU A O 1
ATOM 626 N N . GLU A 1 84 ? 15.858 -2.952 -19.303 1.00 96.69 84 GLU A N 1
ATOM 627 C CA . GLU A 1 84 ? 15.969 -3.345 -20.707 1.00 96.69 84 GLU A CA 1
ATOM 628 C C . GLU A 1 84 ? 16.454 -2.180 -21.581 1.00 96.69 84 GLU A C 1
ATOM 630 O O . GLU A 1 84 ? 17.400 -2.331 -22.359 1.00 96.69 84 GLU A O 1
ATOM 635 N N . ALA A 1 85 ? 15.869 -0.992 -21.410 1.00 96.38 85 ALA A N 1
ATOM 636 C CA . ALA A 1 85 ? 16.286 0.206 -22.128 1.00 96.38 85 ALA A CA 1
ATOM 637 C C . ALA A 1 85 ? 17.755 0.559 -21.842 1.00 96.38 85 ALA A C 1
ATOM 639 O O . ALA A 1 85 ? 18.518 0.828 -22.771 1.00 96.38 85 ALA A O 1
ATOM 640 N N . GLN A 1 86 ? 18.183 0.495 -20.576 1.00 96.06 86 GLN A N 1
ATOM 641 C CA . GLN A 1 86 ? 19.580 0.716 -20.189 1.00 96.06 86 GLN A CA 1
ATOM 642 C C . GLN A 1 86 ? 20.521 -0.305 -20.839 1.00 96.06 86 GLN A C 1
ATOM 644 O O . GLN A 1 86 ? 21.569 0.074 -21.367 1.00 96.06 86 GLN A O 1
ATOM 649 N N . ALA A 1 87 ? 20.142 -1.584 -20.865 1.00 95.69 87 ALA A N 1
ATOM 650 C CA . ALA A 1 87 ? 20.927 -2.625 -21.519 1.00 95.69 87 ALA A CA 1
ATOM 651 C C . ALA A 1 87 ? 21.055 -2.382 -23.032 1.00 95.69 87 ALA A C 1
ATOM 653 O O . ALA A 1 87 ? 22.138 -2.552 -23.596 1.00 95.69 87 ALA A O 1
ATOM 654 N N . ASN A 1 88 ? 19.981 -1.943 -23.690 1.00 96.44 88 ASN A N 1
ATOM 655 C CA . ASN A 1 88 ? 19.988 -1.634 -25.120 1.00 96.44 88 ASN A CA 1
ATOM 656 C C . ASN A 1 88 ? 20.871 -0.422 -25.444 1.00 96.44 88 ASN A C 1
ATOM 658 O O . ASN A 1 88 ? 21.662 -0.480 -26.386 1.00 96.44 88 ASN A O 1
ATOM 662 N N . VAL A 1 89 ? 20.808 0.636 -24.630 1.00 96.06 89 VAL A N 1
ATOM 663 C CA . VAL A 1 89 ? 21.691 1.806 -24.765 1.00 96.06 89 VAL A CA 1
ATOM 664 C C . VAL A 1 89 ? 23.159 1.408 -24.610 1.00 96.06 89 VAL A C 1
ATOM 666 O O . VAL A 1 89 ? 23.992 1.821 -25.416 1.00 96.06 89 VAL A O 1
ATOM 669 N N . LEU A 1 90 ? 23.491 0.575 -23.619 1.00 95.94 90 LEU A N 1
ATOM 670 C CA . LEU A 1 90 ? 24.861 0.096 -23.419 1.00 95.94 90 LEU A CA 1
ATOM 671 C C . LEU A 1 90 ? 25.360 -0.722 -24.614 1.00 95.94 90 LEU A C 1
ATOM 673 O O . LEU A 1 90 ? 26.454 -0.460 -25.109 1.00 95.94 90 LEU A O 1
ATOM 677 N N . LYS A 1 91 ? 24.546 -1.651 -25.131 1.00 95.88 91 LYS A N 1
ATOM 678 C CA . LYS A 1 91 ? 24.886 -2.431 -26.333 1.00 95.88 91 LYS A CA 1
ATOM 679 C C . LYS A 1 91 ? 25.142 -1.533 -27.542 1.00 95.88 91 LYS A C 1
ATOM 681 O O . LYS A 1 91 ? 26.147 -1.714 -28.225 1.00 95.88 91 LYS A O 1
ATOM 686 N N . ALA A 1 92 ? 24.266 -0.557 -27.787 1.00 94.81 92 ALA A N 1
ATOM 687 C CA . ALA A 1 92 ? 24.416 0.386 -28.893 1.00 94.81 92 ALA A CA 1
ATOM 688 C C . ALA A 1 92 ? 25.690 1.231 -28.751 1.00 94.81 92 ALA A C 1
ATOM 690 O O . ALA A 1 92 ? 26.437 1.382 -29.715 1.00 94.81 92 ALA A O 1
ATOM 691 N N . ARG A 1 93 ? 25.985 1.717 -27.538 1.00 94.75 93 ARG A N 1
ATOM 692 C CA . ARG A 1 93 ? 27.218 2.460 -27.247 1.00 94.75 93 ARG A CA 1
ATOM 693 C C . ARG A 1 93 ? 28.461 1.618 -27.518 1.00 94.75 93 ARG A C 1
ATOM 695 O O . ARG A 1 93 ? 29.394 2.102 -28.148 1.00 94.75 93 ARG A O 1
ATOM 702 N N . THR A 1 94 ? 28.475 0.369 -27.061 1.00 94.94 94 THR A N 1
ATOM 703 C CA . THR A 1 94 ? 29.590 -0.552 -27.298 1.00 94.94 94 THR A CA 1
ATOM 704 C C . THR A 1 94 ? 29.772 -0.837 -28.788 1.00 94.94 94 THR A C 1
ATOM 706 O O . THR A 1 94 ? 30.891 -0.760 -29.282 1.00 94.94 94 THR A O 1
ATOM 709 N N . ALA A 1 95 ? 28.689 -1.104 -29.524 1.00 94.12 95 ALA A N 1
ATOM 710 C CA . ALA A 1 95 ? 28.751 -1.325 -30.969 1.00 94.12 95 ALA A CA 1
ATOM 711 C C . ALA A 1 95 ? 29.276 -0.092 -31.726 1.00 94.12 95 ALA A C 1
ATOM 713 O O . ALA A 1 95 ? 30.131 -0.228 -32.598 1.00 94.12 95 ALA A O 1
ATOM 714 N N . ALA A 1 96 ? 28.817 1.108 -31.356 1.00 92.75 96 ALA A N 1
ATOM 715 C CA . ALA A 1 96 ? 29.307 2.358 -31.931 1.00 92.75 96 ALA A CA 1
ATOM 716 C C . ALA A 1 96 ? 30.801 2.573 -31.646 1.00 92.75 96 ALA A C 1
ATOM 718 O O . ALA A 1 96 ? 31.543 2.930 -32.555 1.00 92.75 96 ALA A O 1
ATOM 719 N N . GLN A 1 97 ? 31.259 2.299 -30.418 1.00 93.44 97 GLN A N 1
ATOM 720 C CA . GLN A 1 97 ? 32.678 2.403 -30.071 1.00 93.44 97 GLN A CA 1
ATOM 721 C C . GLN A 1 97 ? 33.534 1.439 -30.898 1.00 93.44 97 GLN A C 1
ATOM 723 O O . GLN A 1 97 ? 34.547 1.853 -31.447 1.00 93.44 97 GLN A O 1
ATOM 728 N N . TYR A 1 98 ? 33.104 0.183 -31.054 1.00 91.94 98 TYR A N 1
ATOM 729 C CA . TYR A 1 98 ? 33.812 -0.772 -31.908 1.00 91.94 98 TYR A CA 1
ATOM 730 C C . TYR A 1 98 ? 33.896 -0.309 -33.365 1.00 91.94 98 TYR A C 1
ATOM 732 O O . TYR A 1 98 ? 34.935 -0.485 -33.995 1.00 91.94 98 TYR A O 1
ATOM 740 N N . ALA A 1 99 ? 32.825 0.283 -33.900 1.00 90.94 99 ALA A N 1
ATOM 741 C CA . ALA A 1 99 ? 32.822 0.813 -35.260 1.00 90.94 99 ALA A CA 1
ATOM 742 C C . ALA A 1 99 ? 33.790 1.998 -35.420 1.00 90.94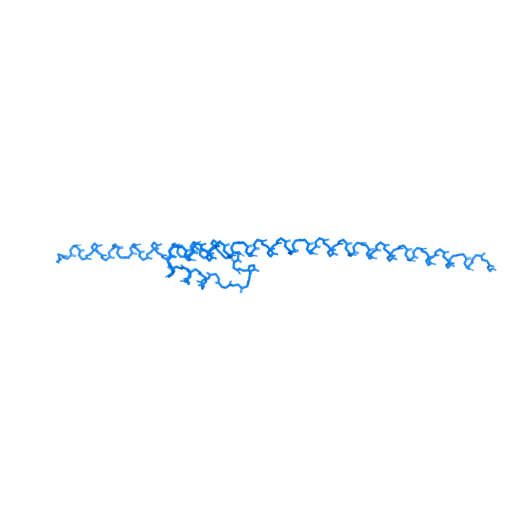 99 ALA A C 1
ATOM 744 O O . ALA A 1 99 ? 34.515 2.054 -36.410 1.00 90.94 99 ALA A O 1
ATOM 745 N N . ILE A 1 100 ? 33.842 2.903 -34.434 1.00 91.12 100 ILE A N 1
ATOM 746 C CA . ILE A 1 100 ? 34.802 4.017 -34.400 1.00 91.12 100 ILE A CA 1
ATOM 747 C C . ILE A 1 100 ? 36.234 3.475 -34.356 1.00 91.12 100 ILE A C 1
ATOM 749 O O . ILE A 1 100 ? 37.041 3.824 -35.210 1.00 91.12 100 ILE A O 1
ATOM 753 N N . ASP A 1 101 ? 36.535 2.569 -33.423 1.00 89.75 101 ASP A N 1
ATOM 754 C CA . ASP A 1 101 ? 37.877 1.998 -33.269 1.00 89.75 101 ASP A CA 1
ATOM 755 C C . ASP A 1 101 ? 38.332 1.243 -34.532 1.00 89.75 101 ASP A C 1
ATOM 757 O O . ASP A 1 101 ? 39.515 1.257 -34.877 1.00 89.75 101 ASP A O 1
ATOM 761 N N . ALA A 1 102 ? 37.406 0.573 -35.227 1.00 86.62 102 ALA A N 1
ATOM 762 C CA . ALA A 1 102 ? 37.687 -0.107 -36.488 1.00 86.62 102 ALA A CA 1
ATOM 763 C C . ALA A 1 102 ? 37.990 0.886 -37.620 1.00 86.62 102 ALA A C 1
ATOM 765 O O . ALA A 1 102 ? 38.973 0.698 -38.334 1.00 86.62 102 ALA A O 1
ATOM 766 N N . ALA A 1 103 ? 37.198 1.954 -37.751 1.00 84.12 103 ALA A N 1
ATOM 767 C CA . ALA A 1 103 ? 37.419 2.995 -38.752 1.00 84.12 103 ALA A CA 1
ATOM 768 C C . ALA A 1 103 ? 38.751 3.731 -38.527 1.00 84.12 103 ALA A C 1
ATOM 770 O O . ALA A 1 103 ? 39.546 3.848 -39.454 1.00 84.12 103 ALA A O 1
ATOM 771 N N . THR A 1 104 ? 39.055 4.121 -37.284 1.00 82.12 104 THR A N 1
ATOM 772 C CA . THR A 1 104 ? 40.326 4.783 -36.942 1.00 82.12 104 THR A CA 1
ATOM 773 C C . THR A 1 104 ? 41.536 3.884 -37.207 1.00 82.12 104 THR A C 1
ATOM 775 O O . THR A 1 104 ? 42.582 4.366 -37.630 1.00 82.12 104 THR A O 1
ATOM 778 N N . LYS A 1 105 ? 41.418 2.564 -37.000 1.00 77.56 105 LYS A N 1
ATOM 779 C CA . LYS A 1 105 ? 42.490 1.623 -37.360 1.00 77.56 105 LYS A CA 1
ATOM 780 C C . LYS A 1 105 ? 42.693 1.509 -38.867 1.00 77.56 105 LYS A C 1
ATOM 782 O O . LYS A 1 105 ? 43.836 1.371 -39.284 1.00 77.56 105 LYS A O 1
ATOM 787 N N . MET A 1 106 ? 41.625 1.546 -39.664 1.00 69.88 106 MET A N 1
ATOM 788 C CA . MET A 1 106 ? 41.738 1.513 -41.126 1.00 69.88 106 MET A CA 1
ATOM 789 C C . MET A 1 106 ? 42.398 2.789 -41.661 1.00 69.88 106 MET A C 1
ATOM 791 O O . MET A 1 106 ? 43.333 2.680 -42.440 1.00 69.88 106 MET A O 1
ATOM 795 N N . GLU A 1 107 ? 42.009 3.969 -41.167 1.00 69.19 107 GLU A N 1
ATOM 796 C CA . GLU A 1 107 ? 42.624 5.248 -41.569 1.00 69.19 107 GLU A CA 1
ATOM 797 C C . GLU A 1 107 ? 44.124 5.330 -41.234 1.00 69.19 107 GLU A C 1
ATOM 799 O O . GLU A 1 107 ? 44.891 5.879 -42.010 1.00 69.19 107 GLU A O 1
ATOM 804 N N . LEU A 1 108 ? 44.568 4.738 -40.119 1.00 62.19 108 LEU A N 1
ATOM 805 C CA . LEU A 1 108 ? 45.988 4.685 -39.731 1.00 62.19 108 LEU A CA 1
ATOM 806 C C . LEU A 1 108 ? 46.812 3.618 -40.476 1.00 62.19 108 LEU A C 1
ATOM 808 O O . LEU A 1 108 ? 48.020 3.546 -40.271 1.00 62.19 108 LEU A O 1
ATOM 812 N N . SER A 1 109 ? 46.171 2.741 -41.255 1.00 59.62 109 SER A N 1
ATOM 813 C CA . SER A 1 109 ? 46.842 1.659 -41.995 1.00 59.62 109 SER A CA 1
ATOM 814 C C . SER A 1 109 ? 47.108 2.005 -43.465 1.00 59.62 109 SER A C 1
ATOM 816 O O . SER A 1 109 ? 47.833 1.261 -44.125 1.00 59.62 109 SER A O 1
ATOM 818 N N . ASP A 1 110 ? 46.498 3.084 -43.965 1.00 55.69 110 ASP A N 1
ATOM 819 C CA . ASP A 1 110 ? 46.582 3.547 -45.358 1.00 55.69 110 ASP A CA 1
ATOM 820 C C . ASP A 1 110 ? 47.560 4.739 -45.551 1.00 55.69 110 ASP A C 1
ATOM 822 O O . ASP A 1 110 ? 47.727 5.198 -46.683 1.00 55.69 110 ASP A O 1
ATOM 826 N N . ASP A 1 111 ? 48.231 5.192 -44.478 1.00 49.72 111 ASP A N 1
ATOM 827 C CA . ASP A 1 111 ? 49.370 6.142 -44.468 1.00 49.72 111 ASP A CA 1
ATOM 828 C C . ASP A 1 111 ? 50.716 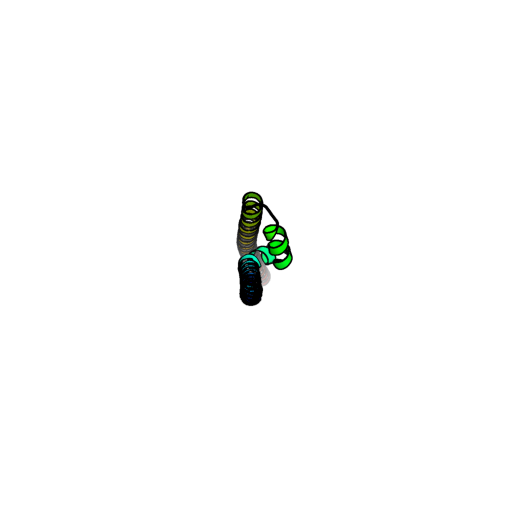5.408 -44.276 1.00 49.72 111 ASP A C 1
ATOM 830 O O . ASP A 1 111 ? 51.716 5.799 -44.930 1.00 49.72 111 ASP A O 1
#

Sequence (111 aa):
MNPQEKAYQEQINKLKARLSLQATSKAIESFKPQCEALGIDAVQFVKVTASLPSGAKAFCEDVISKASATLSHVKQQSAAQLLEAQANVLKARTAAQYAIDAATKMELSDD

Secondary structure (DSSP, 8-state):
--HHHHHHHHHHHHHHHHHHHHHHHHHHHHHHHHHHHHT--HHHHHHHHHTS-HHHHHHHHHHHHHHHHHHHHHHHHHHHHHHHHHHHHHHHHHHHHHHHHHHHHHHTT--

pLDDT: mean 91.88, std 8.79, range [49.72, 97.69]